Protein AF-A0A432YQX2-F1 (afdb_monomer_lite)

Sequence (141 aa):
MLYAINDRVNRAIHELLDGAAVAVVYPEGNKKFAISVPFVQCKELSHGLLITRGFDEYLPSSTLHLIEGEIQIDSGKGTIVVVKDGQLMAEIRKADREDASALRSCMERLTQQDRSRRKTHIEFFIAQAEDSEKFWDIDEN

Secondary structure (DSSP, 8-state):
---SS-SHHHHHHHHHHTT--EEEE-TTT--EEEE--S-EEEEEETTEEEEEES--SS-GGGS-EEEESEEEEETTTTEEEEEETTEEEEEEEE--TTHHHHHHHHHHHHTT--HHHHHHHHHHHHHHHHHHHHHHHTTT-

Radius of gyration: 14.85 Å; chains: 1; bounding box: 47×27×32 Å

Foldseek 3Di:
DDALDDDPVVVLCCLLAVLAWKWKDFDVPNPRDDTDDSDKYWDDAPFFIWIAHPDDPDDSVVRTDTFGADWDRDSVQSKIFGDDPNHTGMIMHGQDPVSVVVVVVRVVVNVPDDPVSVVVSSVVSVVVNVVVNVVVVVVVD

Organism: NCBI:txid575789

pLDDT: mean 71.57, std 14.14, range [41.44, 92.38]

Structure (mmCIF, N/CA/C/O backbone):
data_AF-A0A432YQX2-F1
#
_entry.id   AF-A0A432YQX2-F1
#
loop_
_atom_site.group_PDB
_atom_site.id
_atom_site.type_symbol
_atom_site.label_atom_id
_atom_site.label_alt_id
_atom_site.label_comp_id
_atom_site.label_asym_id
_atom_site.label_entity_id
_atom_site.label_seq_id
_atom_site.pdbx_PDB_ins_code
_atom_site.Cartn_x
_atom_site.Cartn_y
_atom_site.Cartn_z
_atom_site.occupancy
_atom_site.B_iso_or_equiv
_atom_site.auth_seq_id
_atom_site.auth_comp_id
_atom_site.auth_asym_id
_atom_site.auth_atom_id
_atom_site.pdbx_PDB_model_num
ATOM 1 N N . MET A 1 1 ? 11.889 8.910 -4.672 1.00 41.44 1 MET A N 1
ATOM 2 C CA . MET A 1 1 ? 12.127 8.215 -5.956 1.00 41.44 1 MET A CA 1
ATOM 3 C C . MET A 1 1 ? 10.772 7.759 -6.480 1.00 41.44 1 MET A C 1
ATOM 5 O O . MET A 1 1 ? 10.150 6.954 -5.817 1.00 41.44 1 MET A O 1
ATOM 9 N N . LEU A 1 2 ? 10.331 8.369 -7.589 1.00 45.88 2 LEU A N 1
ATOM 10 C CA . LEU A 1 2 ? 9.125 8.149 -8.416 1.00 45.88 2 LEU A CA 1
ATOM 11 C C . LEU A 1 2 ? 7.880 7.512 -7.761 1.00 45.88 2 LEU A C 1
ATOM 13 O O . LEU A 1 2 ? 7.614 6.320 -7.889 1.00 45.88 2 LEU A O 1
ATOM 17 N N . TYR A 1 3 ? 7.074 8.392 -7.172 1.00 57.53 3 TYR A N 1
ATOM 18 C CA . TYR A 1 3 ? 5.670 8.192 -6.820 1.00 57.53 3 TYR A CA 1
ATOM 19 C C . TYR A 1 3 ? 4.853 8.233 -8.112 1.00 57.53 3 TYR A C 1
ATOM 21 O O . TYR A 1 3 ? 4.719 9.287 -8.730 1.00 57.53 3 TYR A O 1
ATOM 29 N N . ALA A 1 4 ? 4.407 7.074 -8.586 1.00 53.22 4 ALA A N 1
ATOM 30 C CA . ALA A 1 4 ? 3.723 6.975 -9.875 1.00 53.22 4 ALA A CA 1
ATOM 31 C C . ALA A 1 4 ? 2.362 7.675 -9.888 1.00 53.22 4 ALA A C 1
ATOM 33 O O . ALA A 1 4 ? 1.890 8.074 -10.947 1.00 53.22 4 ALA A O 1
ATOM 34 N N . ILE A 1 5 ? 1.744 7.810 -8.714 1.00 62.69 5 ILE A N 1
ATOM 35 C CA . ILE A 1 5 ? 0.378 8.286 -8.548 1.00 62.69 5 ILE A CA 1
ATOM 36 C C . ILE A 1 5 ? 0.394 9.354 -7.455 1.00 62.69 5 ILE A C 1
ATOM 38 O O . ILE A 1 5 ? 1.029 9.190 -6.416 1.00 62.69 5 ILE A O 1
ATOM 42 N N . ASN A 1 6 ? -0.232 10.496 -7.728 1.00 64.56 6 ASN A N 1
ATOM 43 C CA . ASN A 1 6 ? -0.294 11.621 -6.799 1.00 64.56 6 ASN A CA 1
ATOM 44 C C . ASN A 1 6 ? -1.655 11.616 -6.098 1.00 64.56 6 ASN A C 1
ATOM 46 O O . ASN A 1 6 ? -2.571 12.319 -6.519 1.00 64.56 6 ASN A O 1
ATOM 50 N N . ASP A 1 7 ? -1.784 10.797 -5.058 1.00 75.31 7 ASP A N 1
ATOM 51 C CA . ASP A 1 7 ? -2.983 10.691 -4.222 1.00 75.31 7 ASP A CA 1
ATOM 52 C C . ASP A 1 7 ? -2.676 11.014 -2.746 1.00 75.31 7 ASP A C 1
ATOM 54 O O . ASP A 1 7 ? -1.525 11.281 -2.367 1.00 75.31 7 ASP A O 1
ATOM 58 N N . ARG A 1 8 ? -3.713 11.035 -1.894 1.00 82.81 8 ARG A N 1
ATOM 59 C CA . ARG A 1 8 ? -3.545 11.386 -0.472 1.00 82.81 8 ARG A CA 1
ATOM 60 C C . ARG A 1 8 ? -2.630 10.405 0.261 1.00 82.81 8 ARG A C 1
ATOM 62 O O . ARG A 1 8 ? -1.893 10.828 1.144 1.00 82.81 8 ARG A O 1
ATOM 69 N N . VAL A 1 9 ? -2.649 9.122 -0.106 1.00 81.06 9 VAL A N 1
ATOM 70 C CA . VAL A 1 9 ? -1.876 8.074 0.571 1.00 81.06 9 VAL A CA 1
ATOM 71 C C . VAL A 1 9 ? -0.400 8.168 0.210 1.00 81.06 9 VAL A C 1
ATOM 73 O O . VAL A 1 9 ? 0.436 8.154 1.108 1.00 81.06 9 VAL A O 1
ATOM 76 N N . ASN A 1 10 ? -0.050 8.352 -1.065 1.00 74.81 10 ASN A N 1
ATOM 77 C CA . ASN A 1 10 ? 1.336 8.602 -1.466 1.00 74.81 10 ASN A CA 1
ATOM 78 C C . ASN A 1 10 ? 1.879 9.883 -0.838 1.00 74.81 10 ASN A C 1
ATOM 80 O O . ASN A 1 10 ? 3.036 9.912 -0.417 1.00 74.81 10 ASN A O 1
ATOM 84 N N . ARG A 1 11 ? 1.055 10.935 -0.744 1.00 76.44 11 ARG A N 1
ATOM 85 C CA . ARG A 1 11 ? 1.444 12.164 -0.047 1.00 76.44 11 ARG A CA 1
ATOM 86 C C . ARG A 1 11 ? 1.681 11.914 1.439 1.00 76.44 11 ARG A C 1
ATOM 88 O O . ARG A 1 11 ? 2.712 12.333 1.950 1.00 76.44 11 ARG A O 1
ATOM 95 N N . ALA A 1 12 ? 0.790 11.188 2.107 1.00 78.38 12 ALA A N 1
ATOM 96 C CA . ALA A 1 12 ? 0.973 10.824 3.505 1.00 78.38 12 ALA A CA 1
ATOM 97 C C . ALA A 1 12 ? 2.237 9.981 3.702 1.00 78.38 12 ALA A C 1
ATOM 99 O O . ALA A 1 12 ? 3.030 10.286 4.575 1.00 78.38 12 ALA A O 1
ATOM 100 N N . ILE A 1 13 ? 2.510 8.991 2.852 1.00 76.12 13 ILE A N 1
ATOM 101 C CA . ILE A 1 13 ? 3.764 8.221 2.889 1.00 76.12 13 ILE A CA 1
ATOM 102 C C . ILE A 1 13 ? 4.974 9.147 2.733 1.00 76.12 13 ILE A C 1
ATOM 104 O O . ILE A 1 13 ? 5.950 9.011 3.465 1.00 76.12 13 ILE A O 1
ATOM 108 N N . HIS A 1 14 ? 4.913 10.115 1.817 1.00 73.38 14 HIS A N 1
ATOM 109 C CA . HIS A 1 14 ? 5.980 11.093 1.629 1.00 73.38 14 HIS A CA 1
ATOM 110 C C . HIS A 1 14 ? 6.218 11.943 2.886 1.00 73.38 14 HIS A C 1
ATOM 112 O O . HIS A 1 14 ? 7.356 12.089 3.327 1.00 73.38 14 HIS A O 1
ATOM 118 N N . GLU A 1 15 ? 5.152 12.508 3.452 1.00 73.56 15 GLU A N 1
ATOM 119 C CA . GLU A 1 15 ? 5.197 13.391 4.622 1.00 73.56 15 GLU A CA 1
ATOM 120 C C . GLU A 1 15 ? 5.575 12.643 5.907 1.00 73.56 15 GLU A C 1
ATOM 122 O O . GLU A 1 15 ? 6.397 13.125 6.682 1.00 73.56 15 GLU A O 1
ATOM 127 N N . LEU A 1 16 ? 5.015 11.450 6.121 1.00 68.94 16 LEU A N 1
ATOM 128 C CA . LEU A 1 16 ? 5.246 10.631 7.314 1.00 68.94 16 LEU A CA 1
ATOM 129 C C . LEU A 1 16 ? 6.668 10.067 7.351 1.00 68.94 16 LEU A C 1
ATOM 131 O O . LEU A 1 16 ? 7.209 9.820 8.431 1.00 68.94 16 LEU A O 1
ATOM 135 N N . LEU A 1 17 ? 7.262 9.808 6.183 1.00 64.56 17 LEU A N 1
ATOM 136 C CA . LEU A 1 17 ? 8.440 8.951 6.104 1.00 64.56 17 LEU A CA 1
ATOM 137 C C . LEU A 1 17 ? 9.690 9.703 5.656 1.00 64.56 17 LEU A C 1
ATOM 139 O O . LEU A 1 17 ? 10.764 9.180 5.905 1.00 64.56 17 LEU A O 1
ATOM 143 N N . ASP A 1 18 ? 9.605 10.922 5.106 1.00 63.50 18 ASP A N 1
ATOM 144 C CA . ASP A 1 18 ? 10.761 11.794 4.793 1.00 63.50 18 ASP A CA 1
ATOM 145 C C . ASP A 1 18 ? 11.898 11.060 4.044 1.00 63.50 18 ASP A C 1
ATOM 147 O O . ASP A 1 18 ? 13.083 11.148 4.365 1.00 63.50 18 ASP A O 1
ATOM 151 N N . GLY A 1 19 ? 11.525 10.204 3.087 1.00 55.59 19 GLY A N 1
ATOM 152 C CA . GLY A 1 19 ? 12.470 9.354 2.348 1.00 55.59 19 GLY A CA 1
ATOM 153 C C . GLY A 1 19 ? 13.137 8.238 3.168 1.00 55.59 19 GLY A C 1
ATOM 154 O O . GLY A 1 19 ? 14.006 7.537 2.646 1.00 55.59 19 GLY A O 1
ATOM 155 N N . ALA A 1 20 ? 12.746 8.056 4.429 1.00 60.41 20 ALA A N 1
ATOM 156 C CA . ALA A 1 20 ? 13.184 6.985 5.305 1.00 60.41 20 ALA A CA 1
ATOM 157 C C . ALA A 1 20 ? 12.495 5.656 4.989 1.00 60.41 20 ALA A C 1
ATOM 159 O O . ALA A 1 20 ? 11.501 5.559 4.267 1.00 60.41 20 ALA A O 1
ATOM 160 N N . ALA A 1 21 ? 13.064 4.617 5.585 1.00 65.06 21 ALA A N 1
ATOM 161 C CA . ALA A 1 21 ? 12.620 3.258 5.413 1.00 65.06 21 ALA A CA 1
ATOM 162 C C . ALA A 1 21 ? 11.187 3.028 5.935 1.00 65.06 21 ALA A C 1
ATOM 164 O O . ALA A 1 21 ? 10.862 3.430 7.053 1.00 65.06 21 ALA A O 1
ATOM 165 N N . VAL A 1 22 ? 10.358 2.335 5.150 1.00 71.44 22 VAL A N 1
ATOM 166 C CA . VAL A 1 22 ? 8.967 1.979 5.483 1.00 71.44 22 VAL A CA 1
ATOM 167 C C . VAL A 1 22 ? 8.848 0.502 5.855 1.00 71.44 22 VAL A C 1
ATOM 169 O O . VAL A 1 22 ? 9.516 -0.342 5.254 1.00 71.44 22 VAL A O 1
ATOM 172 N N . ALA A 1 23 ? 7.979 0.193 6.814 1.00 74.44 23 ALA A N 1
ATOM 173 C CA . ALA A 1 23 ? 7.540 -1.157 7.140 1.00 74.44 23 ALA A CA 1
ATOM 174 C C . ALA A 1 23 ? 6.036 -1.307 6.878 1.00 74.44 23 ALA A C 1
ATOM 176 O O . ALA A 1 23 ? 5.269 -0.387 7.169 1.00 74.44 23 ALA A O 1
ATOM 177 N N . VAL A 1 24 ? 5.631 -2.466 6.351 1.00 78.56 24 VAL A N 1
ATOM 178 C CA . VAL A 1 24 ? 4.220 -2.848 6.185 1.00 78.56 24 VAL A CA 1
ATOM 179 C C . VAL A 1 24 ? 3.950 -4.105 7.011 1.00 78.56 24 VAL A C 1
ATOM 181 O O . VAL A 1 24 ? 4.688 -5.091 6.939 1.00 78.56 24 VAL A O 1
ATOM 184 N N . VAL A 1 25 ? 2.914 -4.067 7.842 1.00 77.00 25 VAL A N 1
ATOM 185 C CA . VAL A 1 25 ? 2.584 -5.134 8.792 1.00 77.00 25 VAL A CA 1
ATOM 186 C C . VAL A 1 25 ? 1.158 -5.608 8.549 1.00 77.00 25 VAL A C 1
ATOM 188 O O . VAL A 1 25 ? 0.235 -4.801 8.546 1.00 77.00 25 VAL A O 1
ATOM 191 N N . TYR A 1 26 ? 0.985 -6.922 8.379 1.00 78.62 26 TYR A N 1
ATOM 192 C CA . TYR A 1 26 ? -0.327 -7.560 8.289 1.00 78.62 26 TYR A CA 1
ATOM 193 C C . TYR A 1 26 ? -0.694 -8.212 9.639 1.00 78.62 26 TYR A C 1
ATOM 195 O O . TYR A 1 26 ? 0.090 -9.015 10.158 1.00 78.62 26 TYR A O 1
ATOM 203 N N . PRO A 1 27 ? -1.868 -7.904 10.208 1.00 68.56 27 PRO A N 1
ATOM 204 C CA . PRO A 1 27 ? -2.257 -8.264 11.570 1.00 68.56 27 PRO A CA 1
ATOM 205 C C . PRO A 1 27 ? -2.561 -9.754 11.763 1.00 68.56 27 PRO A C 1
ATOM 207 O O . PRO A 1 27 ? -2.155 -10.310 12.777 1.00 68.56 27 PRO A O 1
ATOM 210 N N . GLU A 1 28 ? -3.180 -10.445 10.799 1.00 61.91 28 GLU A N 1
ATOM 211 C CA . GLU A 1 28 ? -3.519 -11.877 10.956 1.00 61.91 28 GLU A CA 1
ATOM 212 C C . GLU A 1 28 ? -2.340 -12.842 10.740 1.00 61.91 28 GLU A C 1
ATOM 214 O O . GLU A 1 28 ? -2.469 -14.053 10.915 1.00 61.91 28 GLU A O 1
ATOM 219 N N . GLY A 1 29 ? -1.163 -12.337 10.368 1.00 49.34 29 GLY A N 1
ATOM 220 C CA . GLY A 1 29 ? -0.034 -13.192 10.006 1.00 49.34 29 GLY A CA 1
ATOM 221 C C . GLY A 1 29 ? 1.136 -13.189 10.980 1.00 49.34 29 GLY A C 1
ATOM 222 O O . GLY A 1 29 ? 1.974 -14.083 10.878 1.00 49.34 29 GLY A O 1
ATOM 223 N N . ASN A 1 30 ? 1.303 -12.143 11.805 1.00 46.94 30 ASN A N 1
ATOM 224 C CA . ASN A 1 30 ? 2.597 -11.781 12.426 1.00 46.94 30 ASN A CA 1
ATOM 225 C C . ASN A 1 30 ? 3.800 -11.817 11.447 1.00 46.94 30 ASN A C 1
ATOM 227 O O . ASN A 1 30 ? 4.966 -11.729 11.835 1.00 46.94 30 ASN A O 1
ATOM 231 N N . LYS A 1 31 ? 3.526 -11.934 10.144 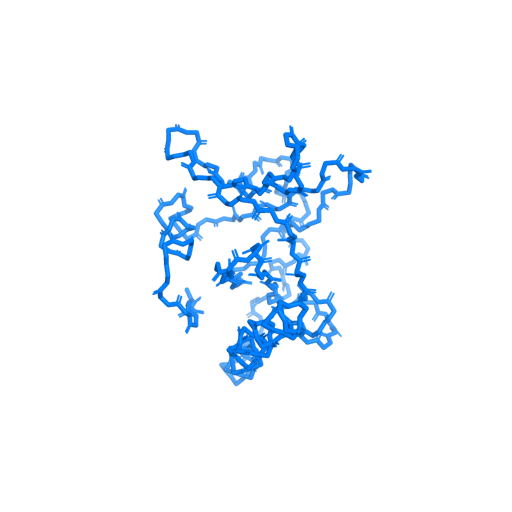1.00 51.41 31 LYS A N 1
ATOM 232 C CA . LYS A 1 31 ? 4.487 -11.874 9.064 1.00 51.41 31 LYS A CA 1
ATOM 233 C C . LYS A 1 31 ? 4.632 -10.395 8.783 1.00 51.41 31 LYS A C 1
ATOM 235 O O . LYS A 1 31 ? 3.870 -9.830 8.003 1.00 51.41 31 LYS A O 1
ATOM 240 N N . LYS A 1 32 ? 5.597 -9.768 9.464 1.00 54.12 32 LYS A N 1
ATOM 241 C CA . LYS A 1 32 ? 6.162 -8.490 9.027 1.00 54.12 32 LYS A CA 1
ATOM 242 C C . LYS A 1 32 ? 6.522 -8.664 7.551 1.00 54.12 32 LYS A C 1
ATOM 244 O O . LYS A 1 32 ? 7.467 -9.382 7.226 1.00 54.12 32 LYS A O 1
ATOM 249 N N . PHE A 1 33 ? 5.720 -8.094 6.661 1.00 55.19 33 PHE A N 1
ATOM 250 C CA . PHE A 1 33 ? 5.919 -8.242 5.233 1.00 55.19 33 PHE A CA 1
ATOM 251 C C . PHE A 1 33 ? 6.417 -6.915 4.704 1.00 55.19 33 PHE A C 1
ATOM 253 O O . PHE A 1 33 ? 5.659 -6.047 4.294 1.00 55.19 33 PHE A O 1
ATOM 260 N N . ALA A 1 34 ? 7.740 -6.843 4.696 1.00 49.88 34 ALA A N 1
ATOM 261 C CA . ALA A 1 34 ? 8.570 -5.814 4.114 1.00 49.88 34 ALA A CA 1
ATOM 262 C C . ALA A 1 34 ? 9.132 -4.798 5.092 1.00 49.88 34 ALA A C 1
ATOM 264 O O . ALA A 1 34 ? 8.465 -4.100 5.849 1.00 49.88 34 ALA A O 1
ATOM 265 N N . ILE A 1 35 ? 10.440 -4.754 4.956 1.00 49.06 35 ILE A N 1
ATOM 266 C CA . ILE A 1 35 ? 11.393 -3.880 5.558 1.00 49.06 35 ILE A CA 1
ATOM 267 C C . ILE A 1 35 ? 11.987 -3.138 4.359 1.00 49.06 35 ILE A C 1
ATOM 269 O O . ILE A 1 35 ? 12.415 -3.768 3.392 1.00 49.06 35 ILE A O 1
ATOM 273 N N . SER A 1 36 ? 11.867 -1.815 4.383 1.00 48.56 36 SER A N 1
ATOM 274 C CA . SER A 1 36 ? 12.063 -0.897 3.264 1.00 48.56 36 SER A CA 1
ATOM 275 C C . SER A 1 36 ? 13.021 -1.315 2.157 1.00 48.56 36 SER A C 1
ATOM 277 O O . SER A 1 36 ? 14.234 -1.430 2.318 1.00 48.56 36 SER A O 1
ATOM 279 N N . VAL A 1 37 ? 12.437 -1.315 0.972 1.00 53.03 37 VAL A N 1
ATOM 280 C CA . VAL A 1 37 ? 13.089 -0.923 -0.271 1.00 53.03 37 VAL A CA 1
ATOM 281 C C . VAL A 1 37 ? 12.913 0.599 -0.428 1.00 53.03 37 VAL A C 1
ATOM 283 O O . VAL A 1 37 ? 11.917 1.138 0.053 1.00 53.03 37 VAL A O 1
ATOM 286 N N . PRO A 1 38 ? 13.813 1.338 -1.094 1.00 53.38 38 PRO A N 1
ATOM 287 C CA . PRO A 1 38 ? 13.699 2.775 -1.357 1.00 53.38 38 PRO A CA 1
ATOM 288 C C . PRO A 1 38 ? 12.583 3.102 -2.370 1.00 53.38 38 PRO A C 1
ATOM 290 O O . PRO A 1 38 ? 12.495 4.227 -2.863 1.00 53.38 38 PRO A O 1
ATOM 293 N N . PHE A 1 39 ? 11.757 2.110 -2.721 1.00 65.88 39 PHE A N 1
ATOM 294 C CA . PHE A 1 39 ? 10.714 2.181 -3.728 1.00 65.88 39 PHE A CA 1
ATOM 295 C C . PHE A 1 39 ? 9.460 1.426 -3.264 1.00 65.88 39 PHE A C 1
ATOM 297 O O . PHE A 1 39 ? 9.373 0.206 -3.391 1.00 65.88 39 PHE A O 1
ATOM 304 N N . VAL A 1 40 ? 8.488 2.160 -2.733 1.00 73.88 40 VAL A N 1
ATOM 305 C CA . VAL A 1 40 ? 7.129 1.679 -2.452 1.00 73.88 40 VAL A CA 1
ATOM 306 C C . VAL A 1 40 ? 6.180 2.536 -3.278 1.00 73.88 40 VAL A C 1
ATOM 308 O O . VAL A 1 40 ? 6.383 3.747 -3.378 1.00 73.88 40 VAL A O 1
ATOM 311 N N . GLN A 1 41 ? 5.176 1.913 -3.887 1.00 78.31 41 GLN A N 1
ATOM 312 C CA . GLN A 1 41 ? 4.107 2.627 -4.580 1.00 78.31 41 GLN A CA 1
ATOM 313 C C . GLN A 1 41 ? 2.783 2.196 -3.979 1.00 78.31 41 GLN A C 1
ATOM 315 O O . GLN A 1 41 ? 2.538 1.000 -3.823 1.00 78.31 41 GLN A O 1
ATOM 320 N N . CYS A 1 42 ? 1.952 3.174 -3.651 1.00 82.62 42 CYS A N 1
ATOM 321 C CA . CYS A 1 42 ? 0.622 2.938 -3.123 1.00 82.62 42 CYS A CA 1
ATOM 322 C C . CYS A 1 42 ? -0.412 3.598 -4.026 1.00 82.62 42 CYS A C 1
ATOM 324 O O . CYS A 1 42 ? -0.085 4.502 -4.791 1.00 82.62 42 CYS A O 1
ATOM 326 N N . LYS A 1 43 ? -1.648 3.126 -3.970 1.00 86.00 43 LYS A N 1
ATOM 327 C CA . LYS A 1 43 ? -2.803 3.822 -4.511 1.00 86.00 43 LYS A CA 1
ATOM 328 C C . LYS A 1 43 ? -3.998 3.521 -3.630 1.00 86.00 43 LYS A C 1
ATOM 330 O O . LYS A 1 43 ? -4.301 2.355 -3.392 1.00 86.00 43 LYS A O 1
ATOM 335 N N . GLU A 1 44 ? -4.662 4.566 -3.171 1.00 87.69 44 GLU A N 1
ATOM 336 C CA . GLU A 1 44 ? -6.008 4.426 -2.632 1.00 87.69 44 GLU A CA 1
ATOM 337 C C . GLU A 1 44 ? -6.992 4.080 -3.746 1.00 87.69 44 GLU A C 1
ATOM 339 O O . GLU A 1 44 ? -7.065 4.772 -4.763 1.00 87.69 44 GLU A O 1
ATOM 344 N N . LEU A 1 45 ? -7.732 3.004 -3.525 1.00 86.44 45 LEU A N 1
ATOM 345 C CA . LEU A 1 45 ? -8.844 2.569 -4.350 1.00 86.44 45 LEU A CA 1
ATOM 346 C C . LEU A 1 45 ? -10.156 2.811 -3.601 1.00 86.44 45 LEU A C 1
ATOM 348 O O . LEU A 1 45 ? -10.166 2.949 -2.377 1.00 86.44 45 LEU A O 1
ATOM 352 N N . SER A 1 46 ? -11.264 2.783 -4.334 1.00 84.06 46 SER A N 1
ATOM 353 C CA . SER A 1 46 ? -12.637 2.859 -3.806 1.00 84.06 46 SER A CA 1
ATOM 354 C C . SER A 1 46 ? -12.901 1.964 -2.579 1.00 84.06 46 SER A C 1
ATOM 356 O O . SER A 1 46 ? -13.519 2.417 -1.616 1.00 84.06 46 SER A O 1
ATOM 358 N N . HIS A 1 47 ? -12.383 0.731 -2.575 1.00 84.44 47 HIS A N 1
ATOM 359 C CA . HIS A 1 47 ? -12.619 -0.263 -1.514 1.00 84.44 47 HIS A CA 1
ATOM 360 C C . HIS A 1 47 ? -11.370 -0.646 -0.711 1.00 84.44 47 HIS A C 1
ATOM 362 O O . HIS A 1 47 ? -11.395 -1.612 0.056 1.00 84.44 47 HIS A O 1
ATOM 368 N N . GLY A 1 48 ? -10.243 0.046 -0.893 1.00 89.00 48 GLY A N 1
ATOM 369 C CA . GLY A 1 48 ? -9.010 -0.425 -0.279 1.00 89.00 48 GLY A CA 1
ATOM 370 C C . GLY A 1 48 ? -7.738 0.271 -0.709 1.00 89.00 48 GLY A C 1
ATOM 371 O O . GLY A 1 48 ? -7.724 1.375 -1.242 1.00 89.00 48 GLY A O 1
ATOM 372 N N . LEU A 1 49 ? -6.633 -0.421 -0.471 1.00 88.00 49 LEU A N 1
ATOM 373 C CA . LEU A 1 49 ? -5.292 0.020 -0.793 1.00 88.00 49 LEU A CA 1
ATOM 374 C C . LEU A 1 49 ? -4.637 -0.964 -1.758 1.00 88.00 49 LEU A C 1
ATOM 376 O O . LEU A 1 49 ? -4.484 -2.145 -1.447 1.00 88.00 49 LEU A O 1
ATOM 380 N N . LEU A 1 50 ? -4.163 -0.456 -2.891 1.00 87.50 50 LEU A N 1
ATOM 381 C CA . LEU A 1 50 ? -3.187 -1.154 -3.714 1.00 87.50 50 LEU A CA 1
ATOM 382 C C . LEU A 1 50 ? -1.788 -0.737 -3.274 1.00 87.50 50 LEU A C 1
ATOM 384 O O . LEU A 1 50 ? -1.468 0.451 -3.242 1.00 87.50 50 LEU A O 1
ATOM 388 N N . ILE A 1 51 ? -0.929 -1.698 -2.966 1.00 82.38 51 ILE A N 1
ATOM 389 C CA . ILE A 1 51 ? 0.459 -1.441 -2.592 1.00 82.38 51 ILE A CA 1
ATOM 390 C C . ILE A 1 51 ? 1.384 -2.392 -3.333 1.00 82.38 51 ILE A C 1
ATOM 392 O O . ILE A 1 51 ? 1.117 -3.583 -3.459 1.00 82.38 51 ILE A O 1
ATOM 396 N N . THR A 1 52 ? 2.498 -1.867 -3.822 1.00 78.12 52 THR A N 1
ATOM 397 C CA . THR A 1 52 ? 3.572 -2.675 -4.387 1.00 78.12 52 THR A CA 1
ATOM 398 C C . THR A 1 52 ? 4.929 -2.227 -3.873 1.00 78.12 52 THR A C 1
ATOM 400 O O . THR A 1 52 ? 5.146 -1.072 -3.488 1.00 78.12 52 THR A O 1
ATOM 403 N N . ARG A 1 53 ? 5.868 -3.168 -3.890 1.00 71.75 53 ARG A N 1
ATOM 404 C CA . ARG A 1 53 ? 7.253 -2.971 -3.469 1.00 71.75 53 ARG A CA 1
ATOM 405 C C . ARG A 1 53 ? 8.154 -3.144 -4.673 1.00 71.75 53 ARG A C 1
ATOM 407 O O . ARG A 1 53 ? 8.034 -4.132 -5.393 1.00 71.75 53 ARG A O 1
ATOM 414 N N . GLY A 1 54 ? 9.098 -2.231 -4.844 1.00 61.44 54 GLY A N 1
ATOM 415 C CA . GLY A 1 54 ? 10.162 -2.409 -5.818 1.00 61.44 54 GLY A CA 1
ATOM 416 C C . GLY A 1 54 ? 11.205 -3.375 -5.299 1.00 61.44 54 GLY A C 1
ATOM 417 O O . GLY A 1 54 ? 11.711 -3.184 -4.203 1.00 61.44 54 GLY A O 1
ATOM 418 N N . PHE A 1 55 ? 11.596 -4.320 -6.147 1.00 57.53 55 PHE A N 1
ATOM 419 C CA . PHE A 1 55 ? 12.772 -5.170 -5.971 1.00 57.53 55 PHE A CA 1
ATOM 420 C C . PHE A 1 55 ? 12.612 -6.355 -5.005 1.00 57.53 55 PHE A C 1
ATOM 422 O O . PHE A 1 55 ? 13.366 -6.500 -4.048 1.00 57.53 55 PHE A O 1
ATOM 429 N N . ASP A 1 56 ? 11.696 -7.267 -5.328 1.00 49.84 56 ASP A N 1
ATOM 430 C CA . ASP A 1 56 ? 12.031 -8.688 -5.196 1.00 49.84 56 ASP A CA 1
ATOM 431 C C . ASP A 1 56 ? 12.536 -9.181 -6.559 1.00 49.84 56 ASP A C 1
ATOM 433 O O . ASP A 1 56 ? 12.213 -8.609 -7.599 1.00 49.84 56 ASP A O 1
ATOM 437 N N . GLU A 1 57 ? 13.350 -10.232 -6.580 1.00 46.34 57 GLU A N 1
ATOM 438 C CA . GLU A 1 57 ? 13.903 -10.893 -7.779 1.00 46.34 57 GLU A CA 1
ATOM 439 C C . GLU A 1 57 ? 12.825 -11.581 -8.656 1.00 46.34 57 GLU A C 1
ATOM 441 O O . GLU A 1 57 ? 13.110 -12.491 -9.431 1.00 46.34 57 GLU A O 1
ATOM 446 N N . TYR A 1 58 ? 11.580 -11.120 -8.552 1.00 46.50 58 TYR A N 1
ATOM 447 C CA . TYR A 1 58 ? 10.370 -11.663 -9.141 1.00 46.50 58 TYR A CA 1
ATOM 448 C C . TYR A 1 58 ? 9.535 -10.533 -9.757 1.00 46.50 58 TYR A C 1
ATOM 450 O O . TYR A 1 58 ? 9.707 -9.353 -9.454 1.00 46.50 58 TYR A O 1
ATOM 458 N N . LEU A 1 59 ? 8.675 -10.909 -10.702 1.00 57.28 59 LEU A N 1
ATOM 459 C CA . LEU A 1 59 ? 7.795 -10.018 -11.460 1.00 57.28 59 LEU A CA 1
ATOM 460 C C . LEU A 1 59 ? 7.072 -9.015 -10.534 1.00 57.28 59 LEU A C 1
ATOM 462 O O . LEU A 1 59 ? 6.667 -9.416 -9.449 1.00 57.28 59 LEU A O 1
ATOM 466 N N . PRO A 1 60 ? 6.820 -7.760 -10.956 1.00 60.38 60 PRO A N 1
ATOM 467 C CA . PRO A 1 60 ? 6.061 -6.772 -10.170 1.00 60.38 60 PRO A CA 1
ATOM 468 C C . PRO A 1 60 ? 4.735 -7.284 -9.565 1.00 60.38 60 PRO A C 1
ATOM 470 O O . PRO A 1 60 ? 4.272 -6.782 -8.544 1.00 60.38 60 PRO A O 1
ATOM 473 N N . SER A 1 61 ? 4.139 -8.321 -10.158 1.00 61.59 61 SER A N 1
ATOM 474 C CA . SER A 1 61 ? 2.957 -9.020 -9.649 1.00 61.59 61 SER A CA 1
ATOM 475 C C . SER A 1 61 ? 3.169 -9.755 -8.319 1.00 61.59 61 SER A C 1
ATOM 477 O O . SER A 1 61 ? 2.207 -9.952 -7.590 1.00 61.59 61 SER A O 1
ATOM 479 N N . SER A 1 62 ? 4.390 -10.179 -7.972 1.00 65.31 62 SER A N 1
ATOM 480 C CA . SER A 1 62 ? 4.662 -10.927 -6.731 1.00 65.31 62 SER A CA 1
ATOM 481 C C . SER A 1 62 ? 4.723 -10.045 -5.486 1.00 65.31 62 SER A C 1
ATOM 483 O O . SER A 1 62 ? 4.723 -10.554 -4.368 1.00 65.31 62 SER A O 1
ATOM 485 N N . THR A 1 63 ? 4.848 -8.732 -5.671 1.00 70.12 63 THR A N 1
ATOM 486 C CA . THR A 1 63 ? 4.902 -7.745 -4.588 1.00 70.12 63 THR A CA 1
ATOM 487 C C . THR A 1 63 ? 3.679 -6.839 -4.567 1.00 70.12 63 THR A C 1
ATOM 489 O O . THR A 1 63 ? 3.606 -5.969 -3.701 1.00 70.12 63 THR A O 1
ATOM 492 N N . LEU A 1 64 ? 2.757 -7.020 -5.516 1.00 79.31 64 LEU A N 1
ATOM 493 C CA . LEU A 1 64 ? 1.491 -6.312 -5.600 1.00 79.31 64 LEU A CA 1
ATOM 494 C C . LEU A 1 64 ? 0.492 -6.929 -4.620 1.00 79.31 64 LEU A C 1
ATOM 496 O O . LEU A 1 64 ? 0.228 -8.129 -4.659 1.00 79.31 64 LEU A O 1
ATOM 500 N N . HIS A 1 65 ? -0.085 -6.094 -3.769 1.00 81.56 65 HIS A N 1
ATOM 501 C CA . HIS A 1 65 ? -1.118 -6.481 -2.824 1.00 81.56 65 HIS A CA 1
ATOM 502 C C . HIS A 1 65 ? -2.301 -5.536 -2.941 1.00 81.56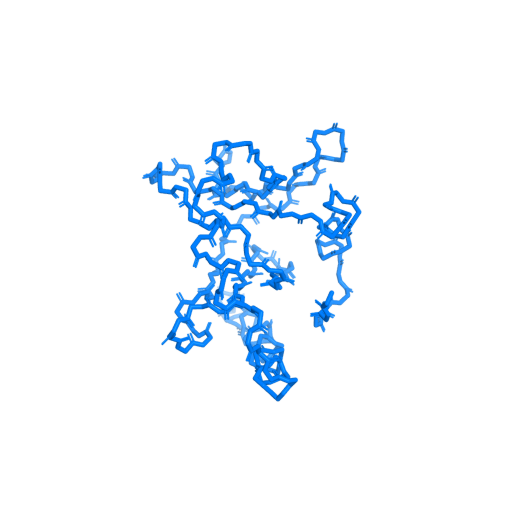 65 HIS A C 1
ATOM 504 O O . HIS A 1 65 ? -2.128 -4.317 -2.947 1.00 81.56 65 HIS A O 1
ATOM 510 N N . LEU A 1 66 ? -3.489 -6.128 -2.996 1.00 86.38 66 LEU A N 1
ATOM 511 C CA . LEU A 1 66 ? -4.763 -5.448 -2.853 1.00 86.38 66 LEU A CA 1
ATOM 512 C C . LEU A 1 66 ? -5.286 -5.743 -1.447 1.00 86.38 66 LEU A C 1
ATOM 514 O O . LEU A 1 66 ? -5.451 -6.906 -1.080 1.00 86.38 66 LEU A O 1
ATOM 518 N N . ILE A 1 67 ? -5.484 -4.696 -0.656 1.00 87.31 67 ILE A N 1
ATOM 519 C CA . ILE A 1 67 ? -5.893 -4.787 0.744 1.00 87.31 67 ILE A CA 1
ATOM 520 C C . ILE A 1 67 ? -7.231 -4.081 0.862 1.00 87.31 67 ILE A C 1
ATOM 522 O O . ILE A 1 67 ? -7.300 -2.864 0.723 1.00 87.31 67 ILE A O 1
ATOM 526 N N . GLU A 1 68 ? -8.288 -4.839 1.101 1.00 88.88 68 GLU A N 1
ATOM 527 C CA . GLU A 1 68 ? -9.629 -4.289 1.262 1.00 88.88 68 GLU A CA 1
ATOM 528 C C . GLU A 1 68 ? -9.787 -3.615 2.634 1.00 88.88 68 GLU A C 1
ATOM 530 O O . GLU A 1 68 ? -9.312 -4.136 3.648 1.00 88.88 68 GLU A O 1
ATOM 535 N N . GLY A 1 69 ? -10.461 -2.468 2.664 1.00 90.25 69 GLY A N 1
ATOM 536 C CA . GLY A 1 69 ? -10.791 -1.740 3.885 1.00 90.25 69 GLY A CA 1
ATOM 537 C C . GLY A 1 69 ? -10.671 -0.223 3.754 1.00 90.25 69 GLY A C 1
ATOM 538 O O . GLY A 1 69 ? -10.138 0.321 2.792 1.00 90.25 69 GLY A O 1
ATOM 539 N N . GLU A 1 70 ? -11.149 0.477 4.773 1.00 92.38 70 GLU A N 1
ATOM 540 C CA . GLU A 1 70 ? -11.023 1.921 4.901 1.00 92.38 70 GLU A CA 1
ATOM 541 C C . GLU A 1 70 ? -9.581 2.307 5.249 1.00 92.38 70 GLU A C 1
ATOM 543 O O . GLU A 1 70 ? -8.993 1.799 6.207 1.00 92.38 70 GLU A O 1
ATOM 548 N N . ILE A 1 71 ? -9.016 3.252 4.497 1.00 91.88 71 ILE A N 1
ATOM 549 C CA . ILE A 1 71 ? -7.683 3.789 4.771 1.00 91.88 71 ILE A CA 1
ATOM 550 C C . ILE A 1 71 ? -7.775 4.968 5.742 1.00 91.88 71 ILE A C 1
ATOM 552 O O . ILE A 1 71 ? -8.259 6.052 5.390 1.00 91.88 71 ILE A O 1
ATOM 556 N N . GLN A 1 72 ? -7.198 4.798 6.927 1.00 92.25 72 GLN A N 1
ATOM 557 C CA . GLN A 1 72 ? -7.093 5.831 7.954 1.00 92.25 72 GLN A CA 1
ATOM 558 C C . GLN A 1 72 ? -5.634 6.286 8.092 1.00 92.25 72 GLN A C 1
ATOM 560 O O . GLN A 1 72 ? -4.709 5.477 8.162 1.00 92.25 72 GLN A O 1
ATOM 565 N N . ILE A 1 73 ? -5.413 7.601 8.121 1.00 88.31 73 ILE A N 1
ATOM 566 C CA . ILE A 1 73 ? -4.077 8.208 8.203 1.00 88.31 73 ILE A CA 1
ATOM 567 C C . ILE A 1 73 ? -3.965 8.915 9.555 1.00 88.31 73 ILE A C 1
ATOM 569 O O . ILE A 1 73 ? -4.683 9.881 9.806 1.00 88.31 73 ILE A O 1
ATOM 573 N N . ASP A 1 74 ? -3.062 8.447 10.417 1.00 85.00 74 ASP A N 1
ATOM 574 C CA . ASP A 1 74 ? -2.767 9.058 11.717 1.00 85.00 74 ASP A CA 1
ATOM 575 C C . ASP A 1 74 ? -1.435 9.815 11.628 1.00 85.00 74 ASP A C 1
ATOM 577 O O . ASP A 1 74 ? -0.346 9.277 11.863 1.00 85.00 74 ASP A O 1
ATOM 581 N N . SER A 1 75 ? -1.529 11.100 11.277 1.00 74.06 75 SER A N 1
ATOM 582 C CA . SER A 1 75 ? -0.367 11.986 11.163 1.00 74.06 75 SER A CA 1
ATOM 583 C C . SER A 1 75 ? 0.341 12.232 12.498 1.00 74.06 75 SER A C 1
ATOM 585 O O . SER A 1 75 ? 1.523 12.563 12.500 1.00 74.06 75 SER A O 1
ATOM 587 N N . GLY A 1 76 ? -0.352 12.069 13.632 1.00 76.88 76 GLY A N 1
ATOM 588 C CA . GLY A 1 76 ? 0.235 12.235 14.963 1.00 76.88 76 GLY A CA 1
ATOM 589 C C . GLY A 1 76 ? 1.135 11.065 15.359 1.00 76.88 76 GLY A C 1
ATOM 590 O O . GLY A 1 76 ? 2.134 11.265 16.048 1.00 76.88 76 GLY A O 1
ATOM 591 N N . LYS A 1 77 ? 0.805 9.852 14.900 1.00 74.75 77 LYS A N 1
ATOM 592 C CA . LYS A 1 77 ? 1.590 8.634 15.161 1.00 74.75 77 LYS A CA 1
ATOM 593 C C . LYS A 1 77 ? 2.553 8.250 14.046 1.00 74.75 77 LYS A C 1
ATOM 595 O O . LYS A 1 77 ? 3.406 7.395 14.269 1.00 74.75 77 LYS A O 1
ATOM 600 N N . GLY A 1 78 ? 2.462 8.870 12.872 1.00 79.31 78 GLY A N 1
ATOM 601 C CA . GLY A 1 78 ? 3.350 8.519 11.766 1.00 79.31 78 GLY A CA 1
ATOM 602 C C . GLY A 1 78 ? 2.916 7.252 11.021 1.00 79.31 78 GLY A C 1
ATOM 603 O O . GLY A 1 78 ? 3.778 6.537 10.508 1.00 79.31 78 GLY A O 1
ATOM 604 N N . THR A 1 79 ? 1.616 6.930 11.015 1.00 85.94 79 THR A N 1
ATOM 605 C CA . THR A 1 79 ? 1.101 5.627 10.561 1.00 85.94 79 THR A CA 1
ATOM 606 C C . THR A 1 79 ? -0.075 5.755 9.599 1.00 85.94 79 THR A C 1
ATOM 608 O O . THR A 1 79 ? -0.922 6.634 9.750 1.00 85.94 79 THR A O 1
ATOM 611 N N . ILE A 1 80 ? -0.169 4.826 8.652 1.00 88.00 80 ILE A N 1
ATOM 612 C CA . ILE A 1 80 ? -1.342 4.624 7.794 1.00 88.00 80 ILE A CA 1
ATOM 613 C C . ILE A 1 80 ? -1.869 3.226 8.076 1.00 88.00 80 ILE A C 1
ATOM 615 O O . ILE A 1 80 ? -1.097 2.273 8.058 1.00 88.00 80 ILE A O 1
ATOM 619 N N . VAL A 1 81 ? -3.163 3.092 8.325 1.00 91.00 81 VAL A N 1
ATOM 620 C CA . VAL A 1 81 ? -3.800 1.800 8.580 1.00 91.00 81 VAL A CA 1
ATOM 621 C C . VAL A 1 81 ? -4.915 1.549 7.580 1.00 91.00 81 VAL A C 1
ATOM 623 O O . VAL A 1 81 ? -5.571 2.481 7.123 1.00 91.00 81 VAL A O 1
ATOM 626 N N . VAL A 1 82 ? -5.122 0.281 7.248 1.00 91.06 82 VAL A N 1
ATOM 627 C CA . VAL A 1 82 ? -6.286 -0.190 6.494 1.00 91.06 82 VAL A CA 1
ATOM 628 C C . VAL A 1 82 ? -7.146 -0.990 7.458 1.00 91.06 82 VAL A C 1
ATOM 630 O O . VAL A 1 82 ? -6.627 -1.900 8.104 1.00 91.06 82 VAL A O 1
ATOM 633 N N . VAL A 1 83 ? -8.422 -0.636 7.595 1.00 91.75 83 VAL A N 1
ATOM 634 C CA . VAL A 1 83 ? -9.357 -1.238 8.555 1.00 91.75 83 VAL A CA 1
ATOM 635 C C . VAL A 1 83 ? -10.587 -1.757 7.818 1.00 91.75 83 VAL A C 1
ATOM 637 O O . VAL A 1 83 ? -11.226 -1.011 7.085 1.00 91.75 83 VAL A O 1
ATOM 640 N N . LYS A 1 84 ? -10.959 -3.018 8.037 1.00 92.38 84 LYS A N 1
ATOM 641 C CA . LYS 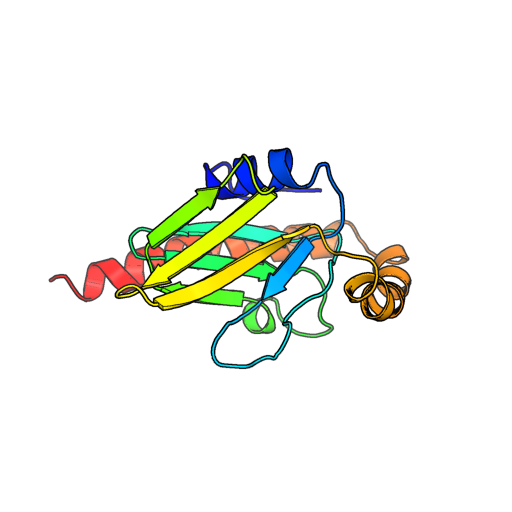A 1 84 ? -12.178 -3.625 7.489 1.00 92.38 84 LYS A CA 1
ATOM 642 C C . LYS A 1 84 ? -12.991 -4.215 8.633 1.00 92.38 84 LYS A C 1
ATOM 644 O O . LYS A 1 84 ? -12.441 -4.923 9.466 1.00 92.38 84 LYS A O 1
ATOM 649 N N . ASP A 1 85 ? -14.276 -3.878 8.720 1.00 91.75 85 ASP A N 1
ATOM 650 C CA . ASP A 1 85 ? -15.189 -4.401 9.751 1.00 91.75 85 ASP A CA 1
ATOM 651 C C . ASP A 1 85 ? -14.668 -4.240 11.198 1.00 91.75 85 ASP A C 1
ATOM 653 O O . ASP A 1 85 ? -14.839 -5.101 12.060 1.00 91.75 85 ASP A O 1
ATOM 657 N N . GLY A 1 86 ? -13.989 -3.119 11.471 1.00 88.31 86 GLY A N 1
ATOM 658 C CA . GLY A 1 86 ? -13.373 -2.829 12.773 1.00 88.31 86 GLY A CA 1
ATOM 659 C C . GLY A 1 86 ? -12.086 -3.612 13.065 1.00 88.31 86 GLY A C 1
ATOM 660 O O . GLY A 1 86 ? -11.509 -3.451 14.141 1.00 88.31 86 GLY A O 1
ATOM 661 N N . GLN A 1 87 ? -11.615 -4.431 12.125 1.00 89.56 87 GLN A N 1
ATOM 662 C CA . GLN A 1 87 ? -10.358 -5.164 12.203 1.00 89.56 87 GLN A CA 1
ATOM 663 C C . GLN A 1 87 ? -9.268 -4.429 11.429 1.00 89.56 87 GLN A C 1
ATOM 665 O O . GLN A 1 87 ? -9.470 -3.976 10.303 1.00 89.56 87 GLN A O 1
ATOM 670 N N . LEU A 1 88 ? -8.086 -4.315 12.035 1.00 89.06 88 LEU A N 1
ATOM 671 C CA . LEU A 1 88 ? -6.896 -3.896 11.306 1.00 89.06 88 LEU A CA 1
ATOM 672 C C . LEU A 1 88 ? -6.635 -4.936 10.210 1.00 89.06 88 LEU A C 1
ATOM 674 O O . LEU A 1 88 ? -6.686 -6.128 10.493 1.00 89.06 88 LEU A O 1
ATOM 678 N N . MET A 1 89 ? -6.324 -4.486 8.998 1.00 88.44 89 MET A N 1
ATOM 679 C CA . MET A 1 89 ? -5.957 -5.319 7.845 1.00 88.44 89 MET A CA 1
ATOM 680 C C . MET A 1 89 ? -4.507 -5.098 7.429 1.00 88.44 89 MET A C 1
ATOM 682 O O . MET A 1 89 ? -3.839 -6.034 6.999 1.00 88.44 89 MET A O 1
ATOM 686 N N . ALA A 1 90 ? -3.999 -3.873 7.572 1.00 87.88 90 ALA A N 1
ATOM 687 C CA . ALA A 1 90 ? -2.593 -3.554 7.368 1.00 87.88 90 ALA A CA 1
ATOM 688 C C . ALA A 1 90 ? -2.198 -2.271 8.104 1.00 87.88 90 ALA A C 1
ATOM 690 O O . ALA A 1 90 ? -3.023 -1.379 8.293 1.00 87.88 90 ALA A O 1
ATOM 691 N N . GLU A 1 91 ? -0.921 -2.157 8.458 1.00 87.06 91 GLU A N 1
ATOM 692 C CA . GLU A 1 91 ? -0.305 -0.943 8.994 1.00 87.06 91 GLU A CA 1
ATOM 693 C C . GLU A 1 91 ? 0.971 -0.610 8.213 1.00 87.06 91 GLU A C 1
ATOM 695 O O . GLU A 1 91 ? 1.837 -1.464 8.024 1.00 87.06 91 GLU A O 1
ATOM 700 N N . ILE A 1 92 ? 1.101 0.644 7.788 1.00 84.62 92 ILE A N 1
ATOM 701 C CA . ILE A 1 92 ? 2.285 1.225 7.162 1.00 84.62 92 ILE A CA 1
ATOM 702 C C . ILE A 1 92 ? 2.881 2.233 8.138 1.00 84.62 92 ILE A C 1
ATOM 704 O O . ILE A 1 92 ? 2.216 3.192 8.534 1.00 84.62 92 ILE A O 1
ATOM 708 N N . ARG A 1 93 ? 4.150 2.042 8.499 1.00 83.44 93 ARG A N 1
ATOM 709 C CA . ARG A 1 93 ? 4.856 2.892 9.465 1.00 83.44 93 ARG A CA 1
ATOM 710 C C . ARG A 1 93 ? 6.326 3.061 9.118 1.00 83.44 93 ARG A C 1
ATOM 712 O O . ARG A 1 93 ? 6.882 2.337 8.291 1.00 83.44 93 ARG A O 1
ATOM 719 N N . LYS A 1 94 ? 6.989 3.991 9.801 1.00 79.25 94 LYS A N 1
ATOM 720 C CA . LYS A 1 94 ? 8.448 4.111 9.746 1.00 79.25 94 LYS A CA 1
ATOM 721 C C . LYS A 1 94 ? 9.107 2.852 10.320 1.00 79.25 94 LYS A C 1
ATOM 723 O O . LYS A 1 94 ? 8.704 2.363 11.378 1.00 79.25 94 LYS A O 1
ATOM 728 N N . ALA A 1 95 ? 10.112 2.337 9.615 1.00 75.12 95 ALA A N 1
ATOM 729 C CA . ALA A 1 95 ? 10.902 1.199 10.067 1.00 75.12 95 ALA A CA 1
ATOM 730 C C . ALA A 1 95 ? 11.732 1.579 11.305 1.00 75.12 95 ALA A C 1
ATOM 732 O O . ALA A 1 95 ? 12.373 2.635 11.337 1.00 75.12 95 ALA A O 1
ATOM 733 N N . ASP A 1 96 ? 11.726 0.714 12.315 1.00 76.06 96 ASP A N 1
ATOM 734 C CA . ASP A 1 96 ? 12.505 0.880 13.541 1.00 76.06 96 ASP A CA 1
ATOM 735 C C . ASP A 1 96 ? 13.864 0.145 13.470 1.00 76.06 96 ASP A C 1
ATOM 737 O O . ASP A 1 96 ? 14.311 -0.320 12.417 1.00 76.06 96 ASP A O 1
ATOM 741 N N . ARG A 1 97 ? 14.581 0.071 14.600 1.00 70.31 97 ARG A N 1
ATOM 742 C CA . ARG A 1 97 ? 15.879 -0.622 14.676 1.00 70.31 97 ARG A CA 1
ATOM 743 C C . ARG A 1 97 ? 15.773 -2.137 14.510 1.00 70.31 97 ARG A C 1
ATOM 745 O O . ARG A 1 97 ? 16.731 -2.738 14.027 1.00 70.31 97 ARG A O 1
ATOM 752 N N . GLU A 1 98 ? 14.671 -2.751 14.922 1.00 71.25 98 GLU A N 1
ATOM 753 C CA . GLU A 1 98 ? 14.461 -4.190 14.755 1.00 71.25 98 GLU A CA 1
ATOM 754 C C . GLU A 1 98 ? 14.216 -4.506 13.280 1.00 71.25 98 GLU A C 1
ATOM 756 O O . GLU A 1 98 ? 14.824 -5.427 12.724 1.00 71.25 98 GLU A O 1
ATOM 761 N N . ASP A 1 99 ? 13.425 -3.657 12.624 1.00 69.94 99 ASP A N 1
ATOM 762 C CA . ASP A 1 99 ? 13.201 -3.681 11.184 1.00 69.94 99 ASP A CA 1
ATOM 763 C C . ASP A 1 99 ? 14.525 -3.447 10.420 1.00 69.94 99 ASP A C 1
ATOM 765 O O . ASP A 1 99 ? 14.773 -4.055 9.382 1.00 69.94 99 ASP A O 1
ATOM 769 N N . ALA A 1 100 ? 15.460 -2.657 10.959 1.00 61.41 100 ALA A N 1
ATOM 770 C CA . ALA A 1 100 ? 16.735 -2.365 10.299 1.00 61.41 100 ALA A CA 1
ATOM 771 C C . ALA A 1 100 ? 17.663 -3.569 10.070 1.00 61.41 100 ALA A C 1
ATOM 773 O O . ALA A 1 100 ? 18.509 -3.536 9.171 1.00 61.41 100 ALA A O 1
ATOM 774 N N . SER A 1 101 ? 17.505 -4.646 10.839 1.00 60.12 101 SER A N 1
ATOM 775 C CA . SER A 1 101 ? 18.298 -5.864 10.655 1.00 60.12 101 SER A CA 1
ATOM 776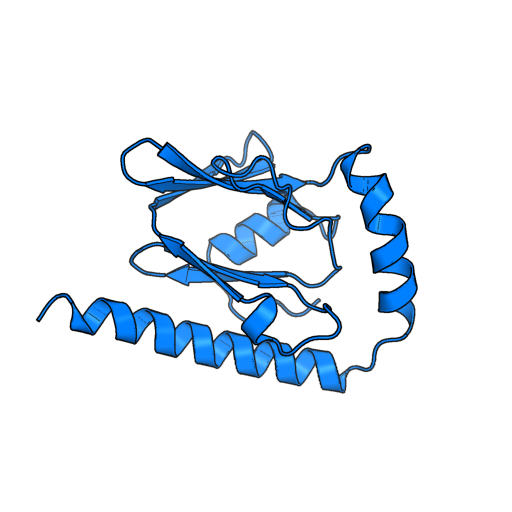 C C . SER A 1 101 ? 17.980 -6.571 9.332 1.00 60.12 101 SER A C 1
ATOM 778 O O . SER A 1 101 ? 18.905 -6.991 8.637 1.00 60.12 101 SER A O 1
ATOM 780 N N . ALA A 1 102 ? 16.709 -6.605 8.913 1.00 56.41 102 ALA A N 1
ATOM 781 C CA . ALA A 1 102 ? 16.348 -7.137 7.599 1.00 56.41 102 ALA A CA 1
ATOM 782 C C . ALA A 1 102 ? 16.512 -6.105 6.461 1.00 56.41 102 ALA A C 1
ATOM 784 O O . ALA A 1 102 ? 16.542 -6.502 5.297 1.00 56.41 102 ALA A O 1
ATOM 785 N N . LEU A 1 103 ? 16.694 -4.802 6.769 1.00 58.34 103 LEU A N 1
ATOM 786 C CA . LEU A 1 103 ? 16.956 -3.745 5.765 1.00 58.34 103 LEU A CA 1
ATOM 787 C C . LEU A 1 103 ? 18.296 -3.969 5.076 1.00 58.34 103 LEU A C 1
ATOM 789 O O . LEU A 1 103 ? 18.432 -3.718 3.879 1.00 58.34 103 LEU A O 1
ATOM 793 N N . ARG A 1 104 ? 19.303 -4.414 5.836 1.00 56.44 104 ARG A N 1
ATOM 794 C CA . ARG A 1 104 ? 20.694 -4.453 5.374 1.00 56.44 104 ARG A CA 1
ATOM 795 C C . ARG A 1 104 ? 20.866 -5.361 4.149 1.00 56.44 104 ARG A C 1
ATOM 797 O O . ARG A 1 104 ? 21.463 -4.935 3.166 1.00 56.44 104 ARG A O 1
ATOM 804 N N . SER A 1 105 ? 20.251 -6.546 4.158 1.00 56.62 105 SER A N 1
ATOM 805 C CA . SER A 1 105 ? 20.298 -7.499 3.036 1.00 56.62 105 SER A CA 1
ATOM 806 C C . SER A 1 105 ? 19.566 -7.019 1.779 1.00 56.62 105 SER A C 1
ATOM 808 O O . SER A 1 105 ? 19.880 -7.474 0.681 1.00 56.62 105 SER A O 1
ATOM 810 N N . CYS A 1 106 ? 18.595 -6.114 1.923 1.00 54.53 106 CYS A N 1
ATOM 811 C CA . CYS A 1 106 ? 17.852 -5.549 0.801 1.00 54.53 106 CYS A CA 1
ATOM 812 C C . CYS A 1 106 ? 18.614 -4.365 0.179 1.00 54.53 106 CYS A C 1
ATOM 814 O O . CYS A 1 106 ? 18.828 -4.313 -1.033 1.00 54.53 106 CYS A O 1
ATOM 816 N N . MET A 1 107 ? 19.113 -3.457 1.026 1.00 54.94 107 MET A N 1
ATOM 817 C CA . MET A 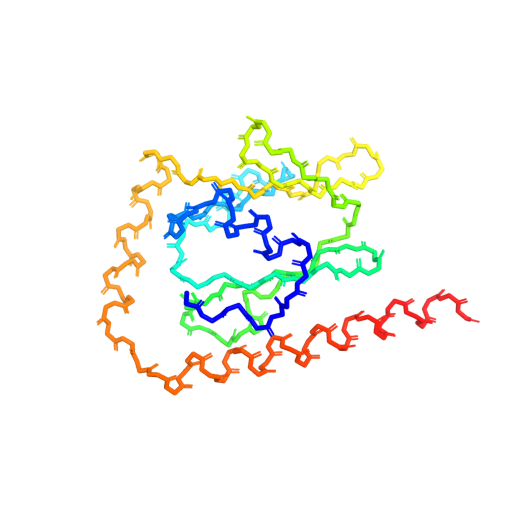1 107 ? 19.860 -2.253 0.636 1.00 54.94 107 MET A CA 1
ATOM 818 C C . MET A 1 107 ? 21.148 -2.550 -0.146 1.00 54.94 107 MET A C 1
ATOM 820 O O . MET A 1 107 ? 21.458 -1.828 -1.093 1.00 54.94 107 MET A O 1
ATOM 824 N N . GLU A 1 108 ? 21.867 -3.625 0.189 1.00 55.41 108 GLU A N 1
ATOM 825 C CA . GLU A 1 108 ? 23.066 -4.063 -0.548 1.00 55.41 108 GLU A CA 1
ATOM 826 C C . GLU A 1 108 ? 22.772 -4.474 -2.002 1.00 55.41 108 GLU A C 1
ATOM 828 O O . GLU A 1 108 ? 23.646 -4.361 -2.858 1.00 55.41 108 GLU A O 1
ATOM 833 N N . ARG A 1 109 ? 21.540 -4.904 -2.312 1.00 53.06 109 ARG A N 1
ATOM 834 C CA . ARG A 1 109 ? 21.133 -5.279 -3.678 1.00 53.06 109 ARG A CA 1
ATOM 835 C C . ARG A 1 109 ? 20.618 -4.087 -4.495 1.00 53.06 109 ARG A C 1
ATOM 837 O O . ARG A 1 109 ? 20.667 -4.099 -5.724 1.00 53.06 109 ARG A O 1
ATOM 844 N N . LEU A 1 110 ? 20.145 -3.038 -3.822 1.00 52.41 110 LEU A N 1
ATOM 845 C CA . LEU A 1 110 ? 19.564 -1.841 -4.441 1.00 52.41 110 LEU A CA 1
ATOM 846 C C . LEU A 1 110 ? 20.601 -0.878 -5.023 1.00 52.41 110 LEU A C 1
ATOM 848 O O . LEU A 1 110 ? 20.307 -0.158 -5.979 1.00 52.41 110 LEU A O 1
ATOM 852 N N . THR A 1 111 ? 21.822 -0.875 -4.489 1.00 51.38 111 THR A N 1
ATOM 853 C CA . THR A 1 111 ? 22.929 -0.016 -4.944 1.00 51.38 111 THR A CA 1
ATOM 854 C C . THR A 1 111 ? 23.389 -0.305 -6.378 1.00 51.38 111 THR A C 1
ATOM 856 O O . THR A 1 111 ? 24.144 0.486 -6.936 1.00 51.38 111 THR A O 1
ATOM 859 N N . GLN A 1 112 ? 22.899 -1.376 -7.015 1.00 53.41 112 GLN A N 1
ATOM 860 C CA . GLN A 1 112 ? 23.290 -1.795 -8.368 1.00 53.41 112 GLN A CA 1
ATOM 861 C C . GLN A 1 112 ? 22.252 -1.479 -9.472 1.00 53.41 112 GLN A C 1
ATOM 863 O O . GLN A 1 112 ? 22.368 -1.984 -10.587 1.00 53.41 112 GLN A O 1
ATOM 868 N N . GLN A 1 113 ? 21.215 -0.671 -9.207 1.00 55.34 113 GLN A N 1
ATOM 869 C CA . GLN A 1 113 ? 20.037 -0.605 -10.089 1.00 55.34 113 GLN A CA 1
ATOM 870 C C . GLN A 1 113 ? 20.011 0.463 -11.204 1.00 55.34 113 GLN A C 1
ATOM 872 O O . GLN A 1 113 ? 20.176 1.666 -10.991 1.00 55.34 113 GLN A O 1
ATOM 877 N N . ASP A 1 114 ? 19.616 -0.020 -12.388 1.00 62.50 114 ASP A N 1
ATOM 878 C CA . ASP A 1 114 ? 19.338 0.682 -13.645 1.00 62.50 114 ASP A CA 1
ATOM 879 C C . ASP A 1 114 ? 18.027 1.512 -13.600 1.00 62.50 114 ASP A C 1
ATOM 881 O O . ASP A 1 114 ? 16.999 1.103 -13.052 1.00 62.50 114 ASP A O 1
ATOM 885 N N . ARG A 1 115 ? 18.035 2.707 -14.203 1.00 64.38 115 ARG A N 1
ATOM 886 C CA . ARG A 1 115 ? 16.869 3.599 -14.368 1.00 64.38 115 ARG A CA 1
ATOM 887 C C . ARG A 1 115 ? 15.726 2.929 -15.148 1.00 64.38 115 ARG A C 1
ATOM 889 O O . ARG A 1 115 ? 14.567 3.234 -14.874 1.00 64.38 115 ARG A O 1
ATOM 896 N N . SER A 1 116 ? 16.042 2.012 -16.066 1.00 69.94 116 SER A N 1
ATOM 897 C CA . SER A 1 116 ? 15.067 1.333 -16.933 1.00 69.94 116 SER A CA 1
ATOM 898 C C . SER A 1 116 ? 14.079 0.444 -16.160 1.00 69.94 116 SER A C 1
ATOM 900 O O . SER A 1 116 ? 12.867 0.569 -16.324 1.00 69.94 116 SER A O 1
ATOM 902 N N . ARG A 1 117 ? 14.564 -0.373 -15.213 1.00 71.56 117 ARG A N 1
ATOM 903 C CA . ARG A 1 117 ? 13.715 -1.300 -14.433 1.00 71.56 117 ARG A CA 1
ATOM 904 C C . ARG A 1 117 ? 12.703 -0.582 -13.538 1.00 71.56 117 ARG A C 1
ATOM 906 O O . ARG A 1 117 ? 11.575 -1.041 -13.386 1.00 71.56 117 ARG A O 1
ATOM 913 N N . ARG A 1 118 ? 13.089 0.574 -12.986 1.00 72.56 118 ARG A N 1
ATOM 914 C CA . ARG A 1 118 ? 12.188 1.424 -12.189 1.00 72.56 118 ARG A CA 1
ATOM 915 C C . ARG A 1 118 ? 11.027 1.952 -13.027 1.00 72.56 118 ARG A C 1
ATOM 917 O O . ARG A 1 118 ? 9.903 1.979 -12.543 1.00 72.56 118 ARG A O 1
ATOM 924 N N . LYS A 1 119 ? 11.286 2.329 -14.282 1.00 77.00 119 LYS A N 1
ATOM 925 C CA . LYS A 1 119 ? 10.248 2.801 -15.204 1.00 77.00 119 LYS A CA 1
ATOM 926 C C . LYS A 1 119 ? 9.209 1.711 -15.491 1.00 77.00 119 LYS A C 1
ATOM 928 O O . LYS A 1 119 ? 8.027 1.970 -15.308 1.00 77.00 119 LYS A O 1
ATOM 933 N N . THR A 1 120 ? 9.636 0.495 -15.835 1.00 77.25 120 THR A N 1
ATOM 934 C CA . THR A 1 120 ? 8.711 -0.631 -16.072 1.00 77.25 120 THR A CA 1
ATOM 935 C C . THR A 1 120 ? 7.843 -0.939 -14.854 1.00 77.25 120 THR A C 1
ATOM 937 O O . THR A 1 120 ? 6.659 -1.221 -14.998 1.00 77.25 120 THR A O 1
ATOM 940 N N . HIS A 1 121 ? 8.405 -0.856 -13.646 1.00 78.06 121 HIS A N 1
ATOM 941 C CA . HIS A 1 121 ? 7.639 -1.097 -12.425 1.00 78.06 121 HIS A CA 1
ATOM 942 C C . HIS A 1 121 ? 6.548 -0.042 -12.204 1.00 78.06 121 HIS A C 1
ATOM 944 O O . HIS A 1 121 ? 5.430 -0.376 -11.825 1.00 78.06 121 HIS A O 1
ATOM 950 N N . ILE A 1 122 ? 6.867 1.226 -12.478 1.00 78.81 122 ILE A N 1
ATOM 951 C CA . ILE A 1 122 ? 5.910 2.335 -12.405 1.00 78.81 122 ILE A CA 1
ATOM 952 C C . ILE A 1 122 ? 4.767 2.131 -13.393 1.00 78.81 122 ILE A C 1
ATOM 954 O O . ILE A 1 122 ? 3.609 2.239 -13.006 1.00 78.81 122 ILE A O 1
ATOM 958 N N . GLU A 1 123 ? 5.095 1.830 -14.648 1.00 81.56 123 GLU A N 1
ATOM 959 C CA . GLU A 1 123 ? 4.106 1.612 -15.706 1.00 81.56 123 GLU A CA 1
ATOM 960 C C . GLU A 1 123 ? 3.190 0.427 -15.375 1.00 81.56 123 GLU A C 1
ATOM 962 O O . GLU A 1 123 ? 1.973 0.546 -15.491 1.00 81.56 123 GLU A O 1
ATOM 967 N N . PHE A 1 124 ? 3.756 -0.677 -14.875 1.00 83.25 124 PHE A N 1
ATOM 968 C CA . PHE A 1 124 ? 2.977 -1.817 -14.391 1.00 83.25 124 PHE A CA 1
ATOM 969 C C . PHE A 1 124 ? 2.026 -1.419 -13.259 1.00 83.25 124 PHE A C 1
ATOM 971 O O . PHE A 1 124 ? 0.847 -1.756 -13.302 1.00 83.25 124 PHE A O 1
ATOM 978 N N . PHE A 1 125 ? 2.521 -0.692 -12.255 1.00 83.69 125 PHE A N 1
ATOM 979 C CA . PHE A 1 125 ? 1.703 -0.301 -11.113 1.00 83.69 125 PHE A CA 1
ATOM 980 C C . PHE A 1 125 ? 0.527 0.589 -11.515 1.00 83.69 125 PHE A C 1
ATOM 982 O O . PHE A 1 125 ? -0.579 0.364 -11.038 1.00 83.69 125 PHE A O 1
ATOM 989 N N . ILE A 1 126 ? 0.745 1.553 -12.416 1.00 85.19 126 ILE A N 1
ATOM 990 C CA . ILE A 1 126 ? -0.326 2.410 -12.946 1.00 85.19 126 ILE A CA 1
ATOM 991 C C . ILE A 1 126 ? -1.397 1.560 -13.636 1.00 85.19 126 ILE A C 1
ATOM 993 O O . ILE A 1 126 ? -2.576 1.722 -13.338 1.00 85.19 126 ILE A O 1
ATOM 997 N N . ALA A 1 127 ? -0.998 0.610 -14.486 1.00 86.31 127 ALA A N 1
ATOM 998 C CA . ALA A 1 127 ? -1.950 -0.273 -15.160 1.00 86.31 127 ALA A CA 1
ATOM 999 C C . ALA A 1 127 ? -2.761 -1.121 -14.161 1.00 86.31 127 ALA A C 1
ATOM 1001 O O . ALA A 1 127 ? -3.981 -1.204 -14.260 1.00 86.31 127 ALA A O 1
ATOM 1002 N N . GLN A 1 128 ? -2.111 -1.694 -13.143 1.00 86.50 128 GLN A N 1
ATOM 1003 C CA . GLN A 1 128 ? -2.804 -2.470 -12.106 1.00 86.50 128 GLN A CA 1
ATOM 1004 C C . GLN A 1 128 ? -3.734 -1.613 -11.246 1.00 86.50 128 GLN A C 1
ATOM 1006 O O . GLN A 1 128 ? -4.802 -2.066 -10.847 1.00 86.50 128 GLN A O 1
ATOM 1011 N N . ALA A 1 129 ? -3.350 -0.369 -10.981 1.00 85.75 129 ALA A N 1
ATOM 1012 C CA . ALA A 1 129 ? -4.177 0.616 -10.303 1.00 85.75 129 ALA A CA 1
ATOM 1013 C C . ALA A 1 129 ? -5.446 0.980 -11.085 1.00 85.75 129 ALA A C 1
ATOM 1015 O O . ALA A 1 129 ? -6.455 1.304 -10.464 1.00 85.75 129 ALA A O 1
ATOM 1016 N N . GLU A 1 130 ? -5.394 0.985 -12.415 1.00 86.00 130 GLU A N 1
ATOM 1017 C CA . GLU A 1 130 ? -6.562 1.214 -13.270 1.00 86.00 130 GLU A CA 1
ATOM 1018 C C . GLU A 1 130 ? -7.440 -0.033 -13.370 1.00 86.00 130 GLU A C 1
ATOM 1020 O O . GLU A 1 130 ? -8.661 0.072 -13.314 1.00 86.00 130 GLU A O 1
ATOM 1025 N N . ASP A 1 131 ? -6.836 -1.214 -13.498 1.00 86.31 131 ASP A N 1
ATOM 1026 C CA . ASP A 1 131 ? -7.577 -2.472 -13.597 1.00 86.31 131 ASP A CA 1
ATOM 1027 C C . ASP A 1 131 ? -8.239 -2.873 -12.274 1.00 86.31 131 ASP A C 1
ATOM 1029 O O . ASP A 1 131 ? -9.341 -3.416 -12.286 1.00 86.31 131 ASP A O 1
ATOM 1033 N N . SER A 1 132 ? -7.614 -2.559 -11.136 1.00 83.56 132 SER A N 1
ATOM 1034 C CA . SER A 1 132 ? -8.175 -2.871 -9.817 1.00 83.56 132 SER A CA 1
ATOM 1035 C C . SER A 1 132 ? -9.455 -2.088 -9.531 1.00 83.56 132 SER A C 1
ATOM 1037 O O . SER A 1 132 ? -10.368 -2.656 -8.957 1.00 83.56 132 SER A O 1
ATOM 1039 N N . GLU A 1 133 ? -9.560 -0.821 -9.949 1.00 79.38 133 GLU A N 1
ATOM 1040 C CA . GLU A 1 133 ? -10.807 -0.044 -9.789 1.00 79.38 133 GLU A CA 1
ATOM 1041 C C . GLU A 1 133 ? -11.949 -0.673 -10.594 1.00 79.38 133 GLU A C 1
ATOM 1043 O O . GLU A 1 133 ? -13.034 -0.892 -10.071 1.00 79.38 133 GLU A O 1
ATOM 1048 N N . LYS A 1 134 ? -11.669 -1.071 -11.843 1.00 80.12 134 LYS A N 1
ATOM 1049 C CA . LYS A 1 134 ? -12.665 -1.714 -12.714 1.00 80.12 134 LYS A CA 1
ATOM 1050 C C .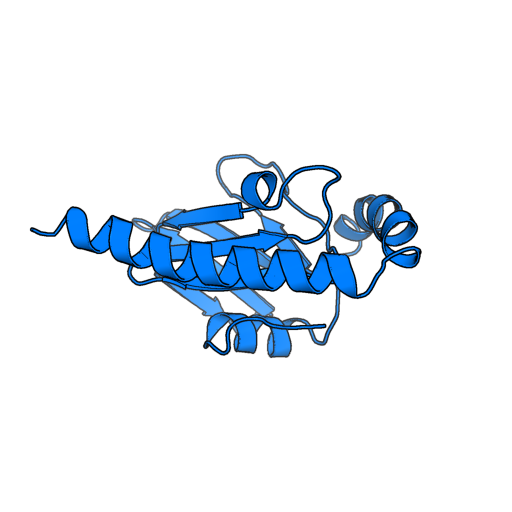 LYS A 1 134 ? -13.145 -3.057 -12.169 1.00 80.12 134 LYS A C 1
ATOM 1052 O O . LYS A 1 134 ? -14.252 -3.464 -12.488 1.00 80.12 134 LYS A O 1
ATOM 1057 N N . PHE A 1 135 ? -12.303 -3.779 -11.426 1.00 69.69 135 PHE A N 1
ATOM 1058 C CA . PHE A 1 135 ? -12.682 -5.061 -10.832 1.00 69.69 135 PHE A CA 1
ATOM 1059 C C . PHE A 1 135 ? -13.809 -4.893 -9.804 1.00 69.69 135 PHE A C 1
ATOM 1061 O O . PHE A 1 135 ? -14.727 -5.704 -9.790 1.00 69.69 135 PHE A O 1
ATOM 1068 N N . TRP A 1 136 ? -13.776 -3.826 -9.003 1.00 65.19 136 TRP A N 1
ATOM 1069 C CA . TRP A 1 136 ? -14.802 -3.558 -7.991 1.00 65.19 136 TRP A CA 1
ATOM 1070 C C . TRP A 1 136 ? -16.096 -2.991 -8.586 1.00 65.19 136 TRP A C 1
ATOM 1072 O O . TRP A 1 136 ? -17.176 -3.353 -8.133 1.00 65.19 136 TRP A O 1
ATOM 1082 N N . ASP A 1 137 ? -16.008 -2.212 -9.669 1.00 59.66 137 ASP A N 1
ATOM 1083 C CA . ASP A 1 137 ? -17.186 -1.694 -10.390 1.00 59.66 137 ASP A CA 1
ATOM 1084 C C . ASP A 1 137 ? -18.068 -2.806 -11.010 1.00 59.66 137 ASP A C 1
ATOM 1086 O O . ASP A 1 137 ? -19.226 -2.570 -11.371 1.00 59.66 137 ASP A O 1
ATOM 1090 N N . ILE A 1 138 ? -17.526 -4.020 -11.180 1.00 57.50 138 ILE A N 1
ATOM 1091 C CA . ILE A 1 138 ? -18.245 -5.170 -11.753 1.00 57.50 138 ILE A CA 1
ATOM 1092 C C . ILE A 1 138 ? -19.148 -5.852 -10.715 1.00 57.50 138 ILE A C 1
ATOM 1094 O O . ILE A 1 138 ? -20.174 -6.401 -11.105 1.00 57.50 138 ILE A O 1
ATOM 1098 N N . ASP A 1 139 ? -18.819 -5.791 -9.421 1.00 49.75 139 ASP A N 1
ATOM 1099 C CA . ASP A 1 139 ? -19.617 -6.418 -8.354 1.00 49.75 139 ASP A CA 1
ATOM 1100 C C . ASP A 1 139 ? -20.815 -5.550 -7.900 1.00 49.75 139 ASP A C 1
ATOM 1102 O O . ASP A 1 139 ? -21.685 -6.032 -7.172 1.00 49.75 139 ASP A O 1
ATOM 1106 N N . GLU A 1 140 ? -20.903 -4.287 -8.346 1.00 48.16 140 GLU A N 1
ATOM 1107 C CA . GLU A 1 140 ? -22.014 -3.365 -8.038 1.00 48.16 140 GLU A CA 1
ATOM 1108 C C . GLU A 1 140 ? -23.121 -3.294 -9.123 1.00 48.16 140 GLU A C 1
ATOM 1110 O O . GLU A 1 140 ? -24.089 -2.547 -8.949 1.00 48.16 140 GLU A O 1
ATOM 1115 N N . ASN A 1 141 ? -23.034 -4.075 -10.216 1.00 41.53 141 ASN A N 1
ATOM 1116 C CA . ASN A 1 141 ? -24.058 -4.170 -11.284 1.00 41.53 141 ASN A CA 1
ATOM 1117 C C . ASN A 1 141 ? -24.646 -5.580 -11.440 1.00 41.53 141 ASN A C 1
ATOM 1119 O O . ASN A 1 141 ? -25.823 -5.668 -11.869 1.00 41.53 141 ASN A O 1
#